Protein AF-M0E9C3-F1 (afdb_monomer)

Solvent-accessible surface area (backbone atoms only — not comparable to full-atom values): 4646 Å² total; per-residue (Å²): 130,96,81,70,85,68,71,91,63,94,48,79,88,41,47,66,60,39,50,66,71,50,49,72,54,64,71,58,32,54,50,20,46,53,44,42,54,50,44,52,55,28,48,77,73,72,38,81,57,39,74,54,98,90,37,84,38,40,67,72,54,36,52,56,20,48,57,44,32,56,51,20,45,77,70,68,72,104

Secondary structure (DSSP, 8-state):
--S------SSGGGHHHHHHHHSPPHHHHHHHHHHHHHHHHHHHTT-S-EEETTEEE-HHHHHHHHHHHHHHHHTT--

InterPro domains:
  IPR011076 Malate synthase superfamily [SSF51645] (2-65)
  IPR040442 Pyruvate kinase-like domain superfamily [G3DSA:3.20.20.60] (1-77)

Mean predicted aligned error: 3.43 Å

Foldseek 3Di:
DVPDQFDDDPDPVCVVVGCVVNQDDLVLLVQLVVLLVQCVVCVVVVHQWDADPNDIDGPVNNVVSVVNNVRCVVSVSD

Radius of gyration: 15.09 Å; Cα contacts (8 Å, |Δi|>4): 69; chains: 1; bounding box: 35×21×41 Å

Nearest PDB structures (foldseek):
  5ugr-assembly1_A  TM=8.854E-01  e=1.130E-05  Methylorubrum extorquens AM1
  4l9z-assembly1_D  TM=8.570E-01  e=1.209E-05  Cereibacter sphaeroides 2.4.1
  5vxc-assembly1_A  TM=8.704E-01  e=4.918E-04  Homo sapiens
  3r4i-assembly5_E  TM=6.521E-01  e=4.862E-03  Paraburkholderia xenovorans LB400
  3r4i-assembly1_A  TM=6.527E-01  e=1.091E-02  Paraburkholderia xenovorans LB400

Structure (mmCIF, N/CA/C/O backbone):
data_AF-M0E9C3-F1
#
_entry.id   AF-M0E9C3-F1
#
loop_
_atom_site.group_PDB
_atom_site.id
_atom_site.type_symbol
_atom_site.label_atom_id
_atom_site.label_alt_id
_atom_site.label_comp_id
_atom_site.label_asym_id
_atom_site.label_entity_id
_atom_site.label_seq_id
_atom_site.pdbx_PDB_ins_code
_atom_site.Cartn_x
_atom_site.Cartn_y
_atom_site.Cartn_z
_atom_site.occupancy
_atom_site.B_iso_or_equiv
_atom_site.auth_seq_id
_atom_site.auth_comp_id
_atom_site.auth_asym_id
_atom_site.auth_atom_id
_atom_site.pdbx_PDB_model_num
ATOM 1 N N . MET A 1 1 ? 10.242 6.686 -2.233 1.00 63.38 1 MET A N 1
ATOM 2 C CA . MET A 1 1 ? 9.961 7.438 -3.479 1.00 63.38 1 MET A CA 1
ATOM 3 C C . MET A 1 1 ? 9.229 8.730 -3.139 1.00 63.38 1 MET A C 1
ATOM 5 O O . MET A 1 1 ? 8.645 8.799 -2.069 1.00 63.38 1 MET A O 1
ATOM 9 N N . ILE A 1 2 ? 9.255 9.744 -4.007 1.00 82.12 2 ILE A N 1
ATOM 10 C CA . ILE A 1 2 ? 8.589 11.047 -3.783 1.00 82.12 2 ILE A CA 1
ATOM 11 C C . ILE A 1 2 ? 7.083 11.040 -4.139 1.00 82.12 2 ILE A C 1
ATOM 13 O O . ILE A 1 2 ? 6.536 12.085 -4.467 1.00 82.12 2 ILE A O 1
ATOM 17 N N . GLY A 1 3 ? 6.428 9.871 -4.100 1.00 84.44 3 GLY A N 1
ATOM 18 C CA . GLY A 1 3 ? 5.028 9.696 -4.519 1.00 84.44 3 GLY A CA 1
ATOM 19 C C . GLY A 1 3 ? 4.833 9.562 -6.034 1.00 84.44 3 GLY A C 1
ATOM 20 O O . GLY A 1 3 ? 3.874 10.095 -6.571 1.00 84.44 3 GLY A O 1
ATOM 21 N N . CYS A 1 4 ? 5.777 8.930 -6.740 1.00 91.56 4 CYS A N 1
ATOM 22 C CA . CYS A 1 4 ? 5.615 8.608 -8.159 1.00 91.56 4 CYS A CA 1
ATOM 23 C C . CYS A 1 4 ? 5.088 7.180 -8.317 1.00 91.56 4 CYS A C 1
ATOM 25 O O . CYS A 1 4 ? 5.656 6.275 -7.709 1.00 91.56 4 CYS A O 1
ATOM 27 N N . ASP A 1 5 ? 4.121 6.989 -9.213 1.00 90.56 5 ASP A N 1
ATOM 28 C CA . ASP A 1 5 ? 3.472 5.688 -9.459 1.00 90.56 5 ASP A CA 1
ATOM 29 C C . ASP A 1 5 ? 4.084 4.912 -10.638 1.00 90.56 5 ASP A C 1
ATOM 31 O O . ASP A 1 5 ? 3.611 3.849 -11.027 1.00 90.56 5 ASP A O 1
ATOM 35 N N . GLY A 1 6 ? 5.130 5.453 -11.268 1.00 93.62 6 GLY A N 1
ATOM 36 C CA . GLY A 1 6 ? 5.756 4.812 -12.414 1.00 93.62 6 GLY A CA 1
ATOM 37 C C . GLY A 1 6 ? 6.840 5.641 -13.085 1.00 93.62 6 GLY A C 1
ATOM 38 O O . GLY A 1 6 ? 7.131 6.785 -12.719 1.00 93.62 6 GLY A O 1
ATOM 39 N N . LYS A 1 7 ? 7.416 5.060 -14.140 1.00 95.25 7 LYS A N 1
ATOM 40 C CA . LYS A 1 7 ? 8.351 5.737 -15.040 1.00 95.25 7 LYS A CA 1
ATOM 41 C C . LYS A 1 7 ? 8.170 5.264 -16.475 1.00 95.25 7 LYS A C 1
ATOM 43 O O . LYS A 1 7 ? 7.975 4.083 -16.731 1.00 95.25 7 LYS A O 1
ATOM 48 N N . TRP A 1 8 ? 8.299 6.184 -17.429 1.00 96.62 8 TRP A N 1
ATOM 49 C CA . TRP A 1 8 ? 8.272 5.836 -18.849 1.00 96.62 8 TRP A CA 1
ATOM 50 C C . TRP A 1 8 ? 9.450 4.930 -19.230 1.00 96.62 8 TRP A C 1
ATOM 52 O O . TRP A 1 8 ? 10.596 5.168 -18.822 1.00 96.62 8 TRP A O 1
ATOM 62 N N . ALA A 1 9 ? 9.155 3.937 -20.068 1.00 97.31 9 ALA A N 1
ATOM 63 C CA . ALA A 1 9 ? 10.135 3.101 -20.743 1.00 97.31 9 ALA A CA 1
ATOM 64 C C . ALA A 1 9 ? 10.238 3.529 -22.213 1.00 97.31 9 ALA A C 1
ATOM 66 O O . ALA A 1 9 ? 9.259 3.486 -22.954 1.00 97.31 9 ALA A O 1
ATOM 67 N N . ILE A 1 10 ? 11.434 3.935 -22.638 1.00 97.94 10 ILE A N 1
ATOM 68 C CA . ILE A 1 10 ? 11.733 4.266 -24.046 1.00 97.94 10 ILE A CA 1
ATOM 69 C C . ILE A 1 10 ? 12.485 3.136 -24.761 1.00 97.94 10 ILE A C 1
ATOM 71 O O . ILE A 1 10 ? 12.735 3.208 -25.960 1.00 97.94 10 ILE A O 1
ATOM 75 N N . HIS A 1 11 ? 12.870 2.101 -24.014 1.00 98.19 11 HIS A N 1
ATOM 76 C CA . HIS A 1 11 ? 13.537 0.908 -24.514 1.00 98.19 11 HIS A CA 1
ATOM 77 C C . HIS A 1 11 ? 13.02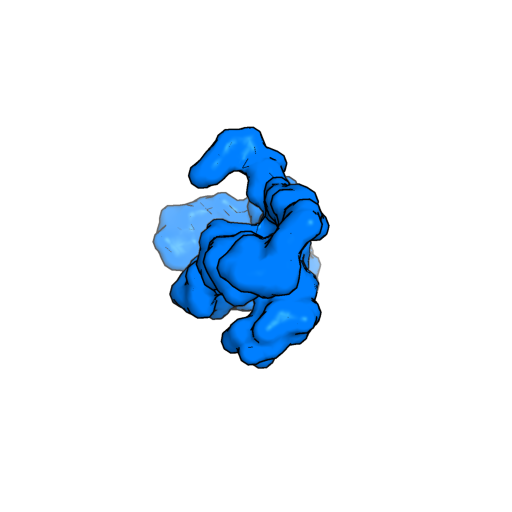1 -0.327 -23.753 1.00 98.19 11 HIS A C 1
ATOM 79 O O . HIS A 1 11 ? 12.856 -0.231 -22.533 1.00 98.19 11 HIS A O 1
ATOM 85 N N . PRO A 1 12 ? 12.813 -1.489 -24.408 1.00 98.31 12 PRO A N 1
ATOM 86 C CA . PRO A 1 12 ? 12.255 -2.680 -23.756 1.00 98.31 12 PRO A CA 1
ATOM 87 C C . PRO A 1 12 ? 13.014 -3.146 -22.508 1.00 98.31 12 PRO A C 1
ATOM 89 O O . PRO A 1 12 ? 12.400 -3.596 -21.549 1.00 98.31 12 PRO A O 1
ATOM 92 N N . SER A 1 13 ? 14.338 -2.965 -22.466 1.00 98.00 13 SER A N 1
ATOM 93 C CA . SER A 1 13 ? 15.159 -3.340 -21.301 1.00 98.00 13 SER A CA 1
ATOM 94 C C . SER A 1 13 ? 14.857 -2.545 -20.022 1.00 98.00 13 SER A C 1
ATOM 96 O O . SER A 1 13 ? 15.413 -2.852 -18.977 1.00 98.00 13 SER A O 1
ATOM 98 N N . GLN A 1 14 ? 14.053 -1.480 -20.099 1.00 98.12 14 GLN A N 1
ATOM 99 C CA . GLN A 1 14 ? 13.669 -0.665 -18.942 1.00 98.12 14 GLN A CA 1
ATOM 100 C C . GLN A 1 14 ? 12.372 -1.151 -18.289 1.00 98.12 14 GLN A C 1
ATOM 102 O O . GLN A 1 14 ? 12.063 -0.698 -17.192 1.00 98.12 14 GLN A O 1
ATOM 107 N N . ILE A 1 15 ? 11.613 -2.027 -18.959 1.00 97.25 15 ILE A N 1
ATOM 108 C CA . ILE A 1 15 ? 10.285 -2.460 -18.508 1.00 97.25 15 ILE A CA 1
ATOM 109 C C . ILE A 1 15 ? 10.396 -3.240 -17.199 1.00 97.25 15 ILE A C 1
ATOM 111 O O . ILE A 1 15 ? 9.740 -2.884 -16.230 1.00 97.25 15 ILE A O 1
ATOM 115 N N . GLU A 1 16 ? 11.263 -4.253 -17.152 1.00 96.75 16 GLU A N 1
ATOM 116 C CA . GLU A 1 16 ? 11.439 -5.102 -15.966 1.00 96.75 16 GLU A CA 1
ATOM 117 C C . GLU A 1 16 ? 11.892 -4.288 -14.749 1.00 96.75 16 GLU A C 1
ATOM 119 O O . GLU A 1 16 ? 11.259 -4.343 -13.702 1.00 96.75 16 GLU A O 1
ATOM 124 N N . ILE A 1 17 ? 12.899 -3.428 -14.932 1.00 95.94 17 ILE A N 1
ATOM 125 C CA . ILE A 1 17 ? 13.404 -2.533 -13.879 1.00 95.94 17 ILE A CA 1
ATOM 126 C C . ILE A 1 17 ? 12.309 -1.566 -13.408 1.00 95.94 17 ILE A C 1
ATOM 128 O O . ILE A 1 17 ? 12.203 -1.272 -12.222 1.00 95.94 17 ILE A O 1
ATOM 132 N N . GLY A 1 18 ? 11.500 -1.036 -14.332 1.00 95.94 18 GLY A N 1
ATOM 133 C CA . GLY A 1 18 ? 10.372 -0.173 -13.989 1.00 95.94 18 GLY A CA 1
ATOM 134 C C . GLY A 1 18 ? 9.340 -0.909 -13.138 1.00 95.94 18 GLY A C 1
ATOM 135 O O . GLY A 1 18 ? 8.965 -0.419 -12.080 1.00 95.94 18 GLY A O 1
ATOM 136 N N . ASN A 1 19 ? 8.930 -2.100 -13.563 1.00 94.88 19 ASN A N 1
ATOM 137 C CA . ASN A 1 19 ? 7.950 -2.893 -12.830 1.00 94.88 19 ASN A CA 1
ATOM 138 C C . ASN A 1 19 ? 8.467 -3.281 -11.438 1.00 94.88 19 ASN A C 1
ATOM 140 O O . ASN A 1 19 ? 7.733 -3.128 -10.474 1.00 94.88 19 ASN A O 1
ATOM 144 N N . GLU A 1 20 ? 9.729 -3.699 -11.309 1.00 93.44 20 GLU A N 1
ATOM 145 C CA . GLU A 1 20 ? 10.333 -4.042 -10.013 1.00 93.44 20 GLU A CA 1
ATOM 146 C C . GLU A 1 20 ? 10.381 -2.842 -9.052 1.00 93.44 2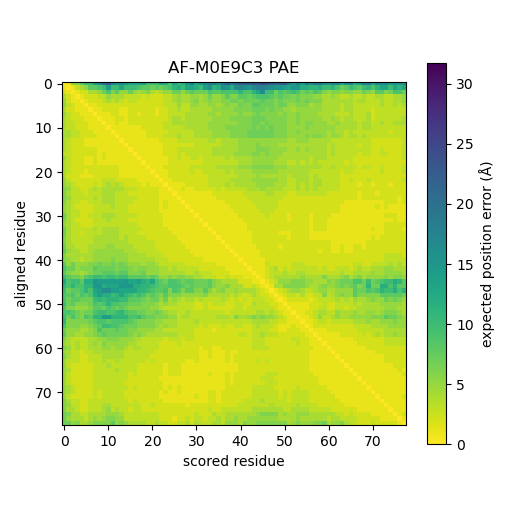0 GLU A C 1
ATOM 148 O O . GLU A 1 20 ? 10.084 -2.979 -7.871 1.00 93.44 20 GLU A O 1
ATOM 153 N N . VAL A 1 21 ? 10.734 -1.651 -9.547 1.00 93.94 21 VAL A N 1
ATOM 154 C CA . VAL A 1 21 ? 10.900 -0.455 -8.701 1.00 93.94 21 VAL A CA 1
ATOM 155 C C . VAL A 1 21 ? 9.567 0.158 -8.264 1.00 93.94 21 VAL A C 1
ATOM 157 O O . VAL A 1 21 ? 9.497 0.743 -7.182 1.00 93.94 21 VAL A O 1
ATOM 160 N N . PHE A 1 22 ? 8.542 0.095 -9.117 1.00 94.06 22 PHE A N 1
ATOM 161 C CA . PHE A 1 22 ? 7.258 0.763 -8.878 1.00 94.06 22 PHE A CA 1
ATOM 162 C C . PHE A 1 22 ? 6.145 -0.178 -8.411 1.00 94.06 22 PHE A C 1
ATOM 164 O O . PHE A 1 22 ? 5.112 0.310 -7.957 1.00 94.06 22 PHE A O 1
ATOM 171 N N . ALA A 1 23 ? 6.344 -1.496 -8.472 1.00 93.88 23 ALA A N 1
ATOM 172 C CA . ALA A 1 23 ? 5.442 -2.427 -7.816 1.00 93.88 23 ALA A CA 1
ATOM 173 C C . ALA A 1 23 ? 5.528 -2.281 -6.283 1.00 93.88 23 ALA A C 1
ATOM 175 O O . ALA A 1 23 ? 6.611 -2.035 -5.739 1.00 93.88 23 ALA A O 1
ATOM 176 N N . PRO A 1 24 ? 4.400 -2.418 -5.568 1.00 94.44 24 PRO A N 1
ATOM 177 C CA . PRO A 1 24 ? 4.410 -2.420 -4.115 1.00 94.44 24 PRO A CA 1
ATOM 178 C C . PRO A 1 24 ? 5.183 -3.630 -3.578 1.00 94.44 24 PRO A C 1
ATOM 180 O O . PRO A 1 24 ? 5.150 -4.717 -4.148 1.00 94.44 24 PRO A O 1
ATOM 183 N N . ASP A 1 25 ? 5.853 -3.445 -2.443 1.00 94.81 25 ASP A N 1
ATOM 184 C CA . ASP A 1 25 ? 6.476 -4.553 -1.723 1.00 94.81 25 ASP A CA 1
ATOM 185 C C . ASP A 1 25 ? 5.390 -5.530 -1.210 1.00 94.81 25 ASP A C 1
ATOM 187 O O . ASP A 1 25 ? 4.368 -5.062 -0.688 1.00 94.81 25 ASP A O 1
ATOM 191 N N . PRO A 1 26 ? 5.574 -6.861 -1.321 1.00 96.00 26 PRO A N 1
ATOM 192 C CA . PRO A 1 26 ? 4.575 -7.836 -0.885 1.00 96.00 26 PRO A CA 1
ATOM 193 C C . PRO A 1 26 ? 4.152 -7.694 0.584 1.00 96.00 26 PRO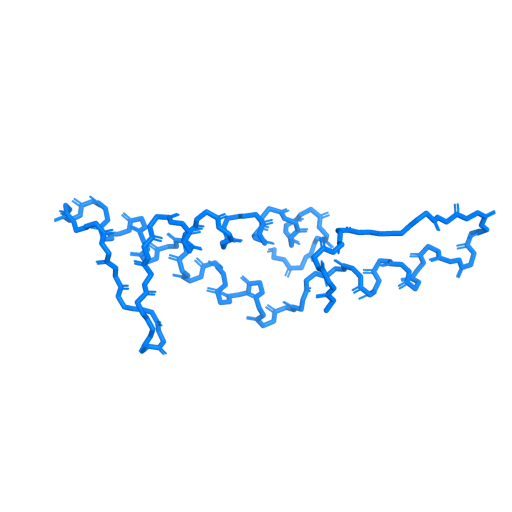 A C 1
ATOM 195 O O . PRO A 1 26 ? 2.973 -7.837 0.900 1.00 96.00 26 PRO A O 1
ATOM 198 N N . GLU A 1 27 ? 5.071 -7.361 1.497 1.00 96.06 27 GLU A N 1
ATOM 199 C CA . GLU A 1 27 ? 4.729 -7.177 2.914 1.00 96.06 27 GLU A CA 1
ATOM 200 C C . GLU A 1 27 ? 3.870 -5.925 3.127 1.00 96.06 27 GLU A C 1
ATOM 202 O O . GLU A 1 27 ? 2.963 -5.906 3.969 1.00 96.06 27 GLU A O 1
ATOM 207 N N . VAL A 1 28 ? 4.130 -4.876 2.340 1.00 95.25 28 VAL A N 1
ATOM 208 C CA . VAL A 1 28 ? 3.333 -3.644 2.344 1.00 95.25 28 VAL A CA 1
ATOM 209 C C . VAL A 1 28 ? 1.938 -3.912 1.788 1.00 95.25 28 VAL A C 1
ATOM 211 O O . VAL A 1 28 ? 0.964 -3.445 2.382 1.00 95.25 28 VAL A O 1
ATOM 214 N N . ALA A 1 29 ? 1.831 -4.687 0.708 1.00 97.19 29 ALA A N 1
ATOM 215 C CA . ALA A 1 29 ? 0.557 -5.084 0.117 1.00 97.19 29 ALA A CA 1
ATOM 216 C C . ALA A 1 29 ? -0.294 -5.908 1.101 1.00 97.19 29 ALA A C 1
ATOM 218 O O . ALA A 1 29 ? -1.456 -5.584 1.345 1.00 97.19 29 ALA A O 1
ATOM 219 N N . GLU A 1 30 ? 0.304 -6.898 1.766 1.00 97.56 30 GLU A N 1
ATOM 220 C CA . GLU A 1 30 ? -0.368 -7.700 2.796 1.00 97.56 30 GLU A CA 1
ATOM 221 C C . GLU A 1 30 ? -0.826 -6.859 3.993 1.00 97.56 30 GLU A C 1
ATOM 223 O O . GLU A 1 30 ? -1.924 -7.038 4.526 1.00 97.56 30 GLU A O 1
ATOM 228 N N . ARG A 1 31 ? -0.004 -5.899 4.433 1.00 96.50 31 ARG A N 1
ATOM 229 C CA . ARG A 1 31 ? -0.413 -4.967 5.491 1.00 96.50 31 ARG A CA 1
ATOM 230 C C . ARG A 1 31 ? -1.559 -4.066 5.035 1.00 96.50 31 ARG A C 1
ATOM 232 O O . ARG A 1 31 ? -2.474 -3.833 5.820 1.00 96.50 31 ARG A O 1
ATOM 239 N N . ALA A 1 32 ? -1.522 -3.568 3.802 1.00 97.50 32 ALA A N 1
ATOM 240 C CA . ALA A 1 32 ? -2.597 -2.757 3.242 1.00 97.50 32 ALA A CA 1
ATOM 241 C C . ALA A 1 32 ? -3.917 -3.543 3.200 1.00 97.50 32 ALA A C 1
ATOM 243 O O . ALA A 1 32 ? -4.938 -3.033 3.654 1.00 97.50 32 ALA A O 1
ATOM 244 N N . LYS A 1 33 ? -3.878 -4.817 2.799 1.00 97.81 33 LYS A N 1
ATOM 245 C CA . LYS A 1 33 ? -5.040 -5.713 2.836 1.00 97.81 33 LYS A CA 1
ATOM 246 C C . LYS A 1 33 ? -5.619 -5.870 4.245 1.00 97.81 33 LYS A C 1
ATOM 248 O O . LYS A 1 33 ? -6.807 -5.636 4.440 1.00 97.81 33 LYS A O 1
ATOM 253 N N . ARG A 1 34 ? -4.776 -6.136 5.254 1.00 97.44 34 ARG A N 1
ATOM 254 C CA . ARG A 1 34 ? -5.222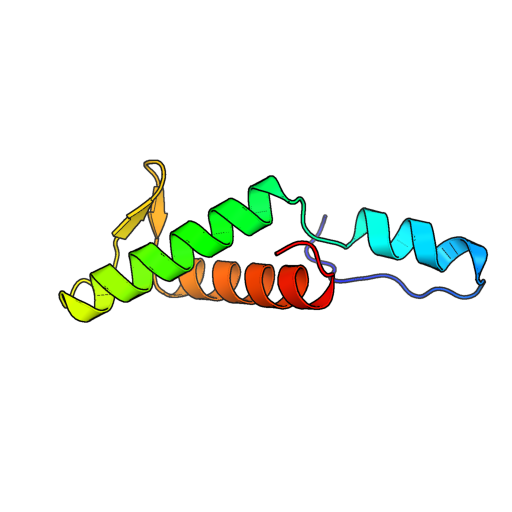 -6.192 6.664 1.00 97.44 34 ARG A CA 1
ATOM 255 C C . ARG A 1 34 ? -5.862 -4.889 7.138 1.00 97.44 34 ARG A C 1
ATOM 257 O O . ARG A 1 34 ? -6.798 -4.927 7.929 1.00 97.44 34 ARG A O 1
ATOM 264 N N . ILE A 1 35 ? -5.338 -3.746 6.695 1.00 97.38 35 ILE A N 1
ATOM 265 C CA . ILE A 1 35 ? -5.904 -2.434 7.019 1.00 97.38 35 ILE A CA 1
ATOM 266 C C . ILE A 1 35 ? -7.312 -2.301 6.435 1.00 97.38 35 ILE A C 1
ATOM 268 O O . ILE A 1 35 ? -8.218 -1.918 7.171 1.00 97.38 35 ILE A O 1
ATOM 272 N N . VAL A 1 36 ? -7.492 -2.634 5.155 1.00 97.31 36 VAL A N 1
ATOM 273 C CA . VAL A 1 36 ? -8.794 -2.565 4.474 1.00 97.31 36 VAL A CA 1
ATOM 274 C C . VAL A 1 36 ? -9.811 -3.484 5.150 1.00 97.31 36 VAL A C 1
ATOM 276 O O . VAL A 1 36 ? -10.911 -3.037 5.473 1.00 97.31 36 VAL A O 1
ATOM 279 N N . ASP A 1 37 ? -9.426 -4.728 5.441 1.00 96.69 37 ASP A N 1
ATOM 280 C CA . ASP A 1 37 ? -10.298 -5.710 6.094 1.00 96.69 37 ASP A CA 1
ATOM 281 C C . ASP A 1 37 ? -10.717 -5.249 7.502 1.00 96.69 37 ASP A C 1
ATOM 283 O O . ASP A 1 37 ? -11.902 -5.236 7.837 1.00 96.69 37 ASP A O 1
ATOM 287 N N . ALA A 1 38 ? -9.757 -4.799 8.318 1.00 95.88 38 ALA A N 1
ATOM 288 C CA . ALA A 1 38 ? -10.032 -4.325 9.675 1.00 95.88 38 ALA A CA 1
ATOM 289 C C . ALA A 1 38 ? -10.857 -3.028 9.692 1.00 95.88 38 ALA A C 1
ATOM 291 O O . ALA A 1 38 ? -11.662 -2.814 10.600 1.00 95.88 38 ALA A O 1
ATOM 292 N N . TYR A 1 39 ? -10.656 -2.143 8.711 1.00 95.62 39 TYR A N 1
ATOM 293 C CA . TYR A 1 39 ? -11.443 -0.919 8.591 1.00 95.62 39 TYR A CA 1
ATOM 294 C C . TYR A 1 39 ? -12.888 -1.225 8.184 1.00 95.62 39 TYR A C 1
ATOM 296 O O . TYR A 1 39 ? -13.810 -0.641 8.751 1.00 95.62 39 TYR A O 1
ATOM 304 N N . ALA A 1 40 ? -13.099 -2.173 7.264 1.00 94.88 40 ALA A N 1
ATOM 305 C CA . ALA A 1 40 ? -14.432 -2.631 6.882 1.00 94.88 40 ALA A CA 1
ATOM 306 C C . ALA A 1 40 ? -15.200 -3.215 8.083 1.00 94.88 40 ALA A C 1
ATOM 308 O O . ALA A 1 40 ? -16.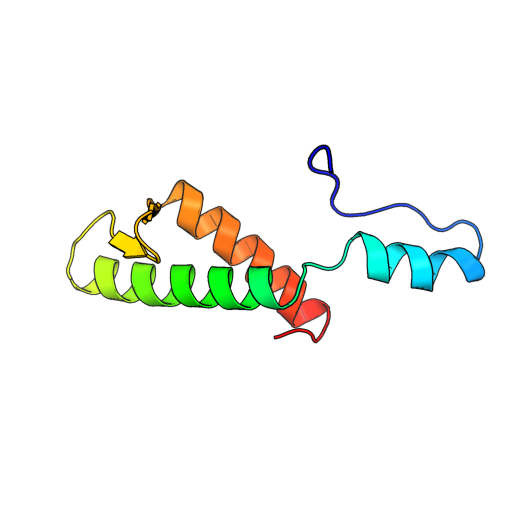331 -2.804 8.339 1.00 94.88 40 ALA A O 1
ATOM 309 N N . GLU A 1 41 ? -14.560 -4.078 8.881 1.00 94.56 41 GLU A N 1
ATOM 310 C CA . GLU A 1 41 ? -15.150 -4.624 10.114 1.00 94.56 41 GLU A CA 1
ATOM 311 C C . GLU 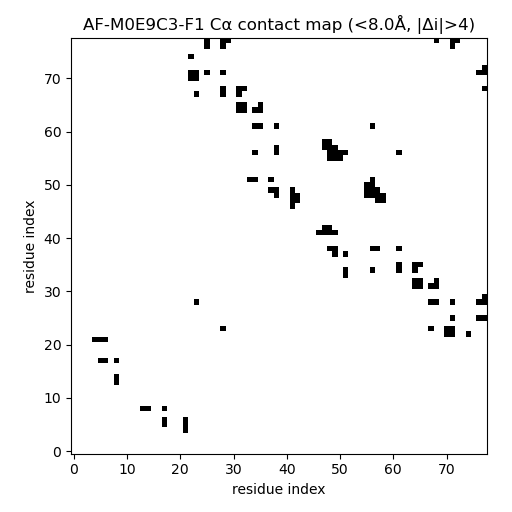A 1 41 ? -15.497 -3.514 11.124 1.00 94.56 41 GLU A C 1
ATOM 313 O O . GLU A 1 41 ? -16.593 -3.482 11.685 1.00 94.56 41 GLU A O 1
ATOM 318 N N . ALA A 1 42 ? -14.599 -2.546 11.322 1.00 92.62 42 ALA A N 1
ATOM 319 C CA . ALA A 1 42 ? -14.845 -1.427 12.228 1.00 92.62 42 ALA A CA 1
ATOM 320 C C . ALA A 1 42 ? -16.012 -0.532 11.771 1.00 92.62 42 ALA A C 1
ATOM 322 O O . ALA A 1 42 ? -16.787 -0.060 12.609 1.00 92.62 42 ALA A O 1
ATOM 323 N N . MET A 1 43 ? -16.161 -0.317 10.462 1.00 91.62 43 MET A N 1
ATOM 324 C CA . MET A 1 43 ? -17.269 0.450 9.889 1.00 91.62 43 MET A CA 1
ATOM 325 C C . MET A 1 43 ? -18.618 -0.247 10.087 1.00 91.62 43 MET A C 1
ATOM 327 O O . MET A 1 43 ? -19.592 0.428 10.428 1.00 91.62 43 MET A O 1
ATOM 331 N N . ASP A 1 44 ? -18.669 -1.576 9.969 1.00 92.94 44 ASP A N 1
ATOM 332 C CA . ASP A 1 44 ? -19.868 -2.371 10.273 1.00 92.94 44 ASP A CA 1
ATOM 333 C C . ASP A 1 44 ? -20.266 -2.272 11.759 1.00 92.94 44 ASP A C 1
ATOM 335 O O . ASP A 1 44 ? -21.451 -2.265 12.102 1.00 92.94 44 ASP A O 1
ATOM 339 N N . GLU A 1 45 ? -19.288 -2.101 12.65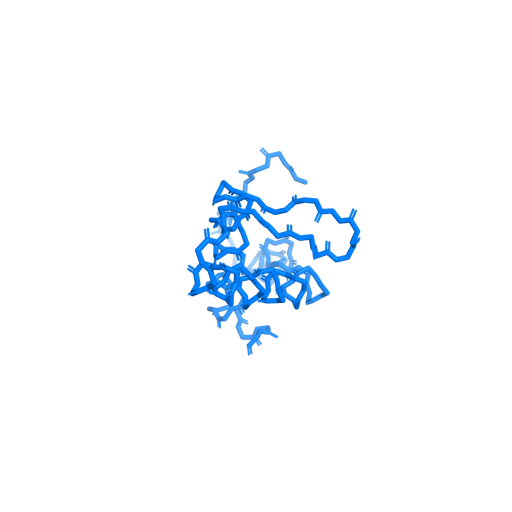2 1.00 92.94 45 GLU A N 1
ATOM 340 C CA . GLU A 1 45 ? -19.503 -1.826 14.079 1.00 92.94 45 GLU A CA 1
ATOM 341 C C . GLU A 1 45 ? -19.811 -0.346 14.395 1.00 92.94 45 GLU A C 1
ATOM 343 O O . GLU A 1 45 ? -20.019 0.016 15.559 1.00 92.94 45 GLU A O 1
ATOM 348 N N . GLY A 1 46 ? -19.838 0.532 13.386 1.00 90.69 46 GLY A N 1
ATOM 349 C CA . GLY A 1 46 ? -20.096 1.967 13.539 1.00 90.69 46 GLY A CA 1
ATOM 350 C C . GLY A 1 46 ? -18.920 2.770 14.110 1.00 90.69 46 GLY A C 1
ATOM 351 O O . GLY A 1 46 ? -19.124 3.863 14.649 1.00 90.69 46 GLY A O 1
ATOM 352 N N . LYS A 1 47 ? -17.690 2.250 14.023 1.00 86.31 47 LYS A N 1
ATOM 353 C CA . LYS A 1 47 ? -16.459 2.924 14.462 1.00 86.31 47 LYS A CA 1
ATOM 354 C C . LYS A 1 47 ? -15.787 3.606 13.267 1.00 86.31 47 LYS A C 1
ATOM 356 O O . LYS A 1 47 ? -15.451 2.960 12.289 1.00 86.31 47 LYS A O 1
ATOM 361 N N . GLY A 1 48 ? -15.521 4.910 13.371 1.00 82.38 48 GLY A N 1
ATOM 362 C CA . GLY A 1 48 ? -14.861 5.680 12.298 1.00 82.38 48 GLY A CA 1
ATOM 363 C C . GLY A 1 48 ? -13.333 5.534 12.222 1.00 82.38 48 GLY A C 1
ATOM 364 O O . GLY A 1 48 ? -12.708 6.133 11.347 1.00 82.38 48 GLY A O 1
ATOM 365 N N . ALA A 1 49 ? -12.726 4.792 13.153 1.00 86.88 49 ALA A N 1
ATOM 366 C CA . ALA A 1 49 ? -11.295 4.510 13.187 1.00 86.88 49 ALA A CA 1
ATOM 367 C C . ALA A 1 49 ? -11.016 3.179 13.904 1.00 86.88 49 ALA A C 1
ATOM 369 O O . ALA A 1 49 ? -11.724 2.814 14.848 1.00 86.88 49 ALA A O 1
ATOM 370 N N . VAL A 1 50 ? -9.951 2.490 13.491 1.00 94.00 50 VAL A N 1
ATOM 371 C CA . VAL A 1 50 ? -9.507 1.201 14.049 1.00 94.00 50 VAL A CA 1
ATOM 372 C C . VAL A 1 50 ? -8.004 1.221 14.313 1.00 94.00 50 VAL A C 1
ATOM 374 O O . VAL A 1 50 ? -7.278 2.017 13.721 1.00 94.00 50 VAL A O 1
ATOM 377 N N . SER A 1 51 ? -7.516 0.380 15.228 1.00 93.25 51 SER A N 1
ATOM 378 C CA . SER A 1 51 ? -6.075 0.185 15.408 1.00 93.25 51 SER A CA 1
ATOM 379 C C . SER A 1 51 ? -5.619 -1.089 14.705 1.00 93.25 51 SER A C 1
ATOM 381 O O . SER A 1 51 ? -6.109 -2.168 15.023 1.00 93.25 51 SER A O 1
ATOM 383 N N . VAL A 1 52 ? -4.664 -0.960 13.785 1.00 92.44 52 VAL A N 1
ATOM 384 C CA . VAL A 1 52 ? -4.029 -2.076 13.067 1.00 92.44 52 VAL A CA 1
ATOM 385 C C . VAL A 1 52 ? -2.528 -1.993 13.304 1.00 92.44 52 VAL A C 1
ATOM 387 O O . VAL A 1 52 ? -1.937 -0.926 13.145 1.00 92.44 52 VAL A O 1
ATOM 390 N N . ASP A 1 53 ? -1.911 -3.091 13.743 1.00 90.00 53 ASP A N 1
ATOM 391 C CA . ASP A 1 53 ? -0.477 -3.163 14.069 1.00 90.00 53 ASP A CA 1
ATOM 392 C C . ASP A 1 53 ? -0.007 -2.044 15.035 1.00 90.00 53 ASP A C 1
ATOM 394 O O . ASP A 1 53 ? 1.107 -1.529 14.948 1.00 90.00 53 ASP A O 1
ATOM 398 N N . GLY A 1 54 ? -0.882 -1.631 15.962 1.00 90.69 54 GLY A N 1
ATOM 399 C CA . GLY A 1 54 ? -0.609 -0.563 16.932 1.00 90.69 54 GLY A CA 1
ATOM 400 C C . GLY A 1 54 ? -0.678 0.862 16.368 1.00 90.69 54 GLY A C 1
ATOM 401 O O . GLY A 1 54 ? -0.366 1.812 17.085 1.00 90.69 54 GLY A O 1
ATOM 402 N N . GLN A 1 55 ? -1.103 1.038 15.114 1.00 91.50 55 GLN A N 1
ATOM 403 C CA . GLN A 1 55 ? -1.303 2.341 14.477 1.00 91.50 55 GLN A CA 1
ATOM 404 C C . GLN A 1 55 ? -2.789 2.623 14.264 1.00 91.50 55 GLN A C 1
ATOM 406 O O . GLN A 1 55 ? -3.575 1.708 14.039 1.00 91.50 55 GLN A O 1
ATOM 411 N N . MET A 1 56 ? -3.181 3.893 14.366 1.00 93.06 56 MET A N 1
ATOM 412 C CA . MET A 1 56 ? -4.552 4.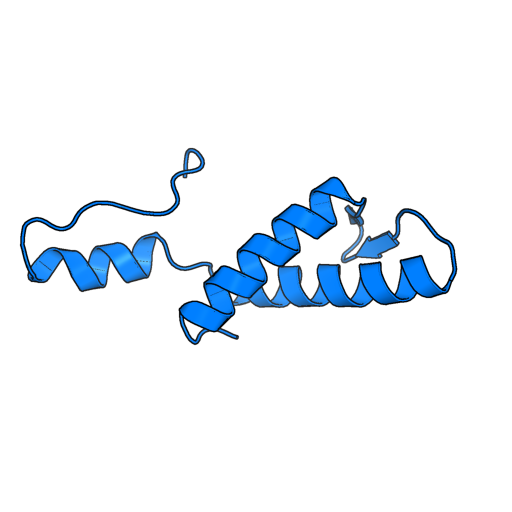321 14.093 1.00 93.06 56 MET A CA 1
ATOM 413 C C . MET A 1 56 ? -4.773 4.402 12.584 1.00 93.06 56 MET A C 1
ATOM 415 O O . MET A 1 56 ? -3.981 5.021 11.878 1.00 93.06 56 MET A O 1
ATOM 419 N N . VAL A 1 57 ? -5.856 3.791 12.122 1.00 95.12 57 VAL A N 1
ATOM 420 C CA . VAL A 1 57 ? -6.341 3.838 10.747 1.00 95.12 57 VAL A CA 1
ATOM 421 C C . VAL A 1 57 ? -7.650 4.613 10.746 1.00 95.12 57 VAL A C 1
ATOM 423 O O . VAL A 1 57 ? -8.608 4.237 11.423 1.00 95.12 57 VAL A O 1
ATOM 426 N N . ASP A 1 58 ? -7.671 5.692 9.979 1.00 94.56 58 ASP A N 1
ATOM 427 C CA . ASP A 1 58 ? -8.854 6.472 9.632 1.00 94.56 58 ASP A CA 1
ATOM 428 C C . ASP A 1 58 ? -9.212 6.275 8.149 1.00 94.56 58 ASP A C 1
ATOM 430 O O . ASP A 1 58 ? -8.538 5.540 7.426 1.00 94.56 58 ASP A O 1
ATOM 434 N N . GLU A 1 59 ? -10.257 6.956 7.679 1.00 94.50 59 GLU A N 1
ATOM 435 C CA . GLU A 1 59 ? -10.714 6.850 6.287 1.00 94.50 59 GLU A CA 1
ATOM 436 C C . GLU A 1 59 ? -9.629 7.247 5.268 1.00 94.50 59 GLU A C 1
ATOM 438 O O . GLU A 1 59 ? -9.506 6.638 4.207 1.00 94.50 59 GLU A O 1
ATOM 443 N N . ALA A 1 60 ? -8.794 8.245 5.584 1.00 94.31 60 ALA A N 1
ATOM 444 C CA . ALA A 1 60 ? -7.711 8.663 4.694 1.00 94.31 60 ALA A CA 1
ATOM 445 C C . ALA A 1 60 ? -6.635 7.574 4.561 1.00 94.31 60 ALA A C 1
ATOM 447 O O . ALA A 1 60 ? -6.153 7.297 3.462 1.00 94.31 60 ALA A O 1
ATOM 448 N N . THR A 1 61 ? -6.279 6.939 5.677 1.00 95.06 61 THR A N 1
ATOM 449 C CA . THR A 1 61 ? -5.320 5.829 5.712 1.00 95.06 61 THR A CA 1
ATOM 450 C C . THR A 1 61 ? -5.885 4.587 5.032 1.00 95.06 61 THR A C 1
ATOM 452 O O . THR A 1 61 ? -5.171 3.935 4.272 1.00 95.06 61 THR A O 1
ATOM 455 N N . ASN A 1 62 ? -7.168 4.296 5.254 1.00 96.38 62 ASN A N 1
ATOM 456 C CA . ASN A 1 62 ? -7.892 3.226 4.579 1.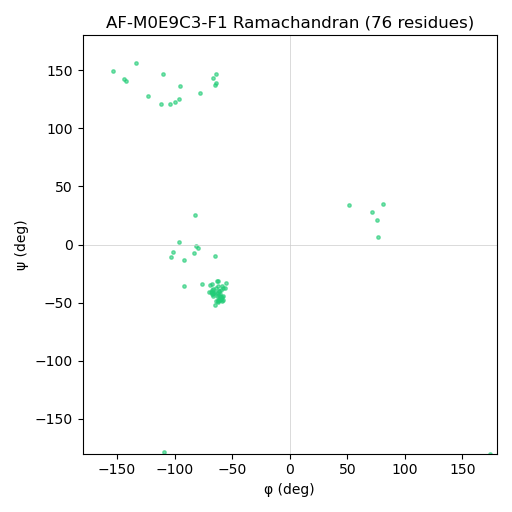00 96.38 62 ASN A CA 1
ATOM 457 C C . ASN A 1 62 ? -7.866 3.410 3.055 1.00 96.38 62 ASN A C 1
ATOM 459 O O . ASN A 1 62 ? -7.484 2.493 2.336 1.00 96.38 62 ASN A O 1
ATOM 463 N N . LYS A 1 63 ? -8.154 4.617 2.556 1.00 96.69 63 LYS A N 1
ATOM 464 C CA . LYS A 1 63 ? -8.103 4.908 1.118 1.00 96.69 63 LYS A CA 1
ATOM 465 C C . LYS A 1 63 ? -6.717 4.666 0.509 1.00 96.69 63 LYS A C 1
ATOM 467 O O . LYS A 1 63 ? -6.609 4.020 -0.524 1.00 96.69 63 LYS A O 1
ATOM 472 N N . MET A 1 64 ? -5.649 5.119 1.169 1.00 95.62 64 MET A N 1
ATOM 473 C CA . MET A 1 64 ? -4.282 4.839 0.700 1.00 95.62 64 MET A CA 1
ATOM 474 C C . MET A 1 64 ? -3.967 3.336 0.691 1.00 95.62 64 MET A C 1
ATOM 476 O O . MET A 1 64 ? -3.244 2.863 -0.181 1.00 95.62 64 MET A O 1
ATOM 480 N N . ALA A 1 65 ? -4.492 2.577 1.657 1.00 97.06 65 ALA A N 1
ATOM 481 C CA . ALA A 1 65 ? -4.341 1.127 1.677 1.00 97.06 65 ALA A CA 1
ATOM 482 C C . ALA A 1 65 ? -5.098 0.460 0.515 1.00 97.06 65 ALA A C 1
ATOM 484 O O . ALA A 1 65 ? -4.552 -0.448 -0.106 1.00 97.06 65 ALA A O 1
ATOM 485 N N . GLN A 1 66 ? -6.296 0.940 0.170 1.00 97.56 66 GLN A N 1
ATOM 486 C CA . GLN A 1 66 ? -7.053 0.460 -0.992 1.00 97.56 66 GLN A CA 1
ATOM 487 C C . GLN A 1 66 ? -6.283 0.666 -2.303 1.00 97.56 66 GLN A C 1
ATOM 489 O O . GLN A 1 66 ? -6.166 -0.281 -3.076 1.00 97.56 66 GLN A O 1
ATOM 494 N N . ASP A 1 67 ? -5.688 1.846 -2.512 1.00 96.62 67 ASP A N 1
ATOM 495 C CA . ASP A 1 67 ? -4.889 2.141 -3.715 1.00 96.62 67 ASP A CA 1
ATOM 496 C C . ASP A 1 67 ? -3.688 1.172 -3.854 1.00 96.62 67 ASP A C 1
ATOM 498 O O . ASP A 1 67 ? -3.359 0.698 -4.948 1.00 96.62 67 ASP A O 1
ATOM 502 N N . ILE A 1 68 ? -3.039 0.833 -2.731 1.00 96.81 68 ILE A N 1
ATOM 503 C CA . ILE A 1 68 ? -1.938 -0.145 -2.696 1.00 96.81 68 ILE A CA 1
ATOM 504 C C . ILE A 1 68 ? -2.443 -1.550 -3.035 1.00 96.81 68 ILE A C 1
ATOM 506 O O . ILE A 1 68 ? -1.784 -2.252 -3.802 1.00 96.81 68 ILE A O 1
ATOM 510 N N . VAL A 1 69 ? -3.584 -1.964 -2.474 1.00 97.94 69 VAL A N 1
ATOM 511 C CA . VAL A 1 69 ? -4.182 -3.283 -2.736 1.00 97.94 69 VAL A CA 1
ATOM 512 C C . VAL A 1 69 ? -4.545 -3.422 -4.212 1.00 97.94 69 VAL A C 1
ATOM 514 O O . VAL A 1 69 ? -4.126 -4.393 -4.834 1.00 97.94 69 VAL A O 1
ATOM 517 N N . GLU A 1 70 ? -5.222 -2.431 -4.799 1.00 97.31 70 GLU A N 1
ATOM 518 C CA . GLU A 1 70 ? -5.586 -2.441 -6.224 1.00 97.31 70 GLU A CA 1
ATOM 519 C C . GLU A 1 70 ? -4.343 -2.572 -7.118 1.00 97.31 70 GLU A C 1
ATOM 521 O O . GLU A 1 70 ? -4.299 -3.388 -8.042 1.00 97.31 70 GLU A O 1
ATOM 526 N N . THR A 1 71 ? -3.288 -1.814 -6.805 1.00 95.88 71 THR A N 1
ATOM 527 C CA . THR A 1 71 ? -2.021 -1.881 -7.547 1.00 95.88 71 THR A CA 1
ATOM 528 C C . THR A 1 71 ? -1.348 -3.249 -7.400 1.00 95.88 71 THR A C 1
ATOM 530 O O . THR A 1 71 ? -0.821 -3.788 -8.375 1.00 95.88 71 THR A O 1
ATOM 533 N N . ALA A 1 72 ? -1.359 -3.830 -6.197 1.00 97.06 72 ALA A N 1
ATOM 534 C CA . ALA A 1 72 ? -0.756 -5.131 -5.927 1.00 97.06 72 ALA A CA 1
ATOM 535 C C . ALA A 1 72 ? -1.502 -6.280 -6.626 1.00 97.06 72 ALA A C 1
ATOM 537 O O . ALA A 1 72 ? -0.851 -7.157 -7.194 1.00 97.06 72 ALA A O 1
ATOM 538 N N . GLU A 1 73 ? -2.836 -6.253 -6.649 1.00 96.88 73 GLU A N 1
ATOM 539 C CA . GLU A 1 73 ? -3.663 -7.219 -7.387 1.00 96.88 73 GLU A CA 1
ATOM 540 C C . GLU A 1 73 ? -3.411 -7.117 -8.899 1.00 96.88 73 GLU A C 1
ATOM 542 O O . GLU A 1 73 ? -3.192 -8.124 -9.575 1.00 96.88 73 GLU A O 1
ATOM 547 N N . ALA A 1 74 ? -3.350 -5.894 -9.442 1.00 95.00 74 ALA A N 1
ATOM 548 C CA . ALA A 1 74 ? -3.040 -5.671 -10.855 1.00 95.00 74 ALA A CA 1
ATOM 549 C C . ALA A 1 74 ? -1.632 -6.163 -11.241 1.00 95.00 74 ALA A C 1
ATOM 551 O O . ALA A 1 74 ? -1.413 -6.602 -12.374 1.00 95.00 74 ALA A O 1
ATOM 552 N N . ALA A 1 75 ? -0.683 -6.110 -10.303 1.00 94.00 75 ALA A N 1
ATOM 553 C CA . ALA A 1 75 ? 0.674 -6.624 -10.464 1.00 94.00 75 ALA A CA 1
ATOM 554 C C . ALA A 1 75 ? 0.803 -8.139 -10.190 1.00 94.00 75 ALA A C 1
ATOM 556 O O . ALA A 1 75 ? 1.871 -8.702 -10.438 1.00 94.00 75 ALA A O 1
ATOM 557 N N . GLY A 1 76 ? -0.253 -8.807 -9.708 1.00 95.25 76 GLY A N 1
ATOM 558 C CA . GLY A 1 76 ? -0.246 -10.233 -9.359 1.00 95.25 76 GLY A CA 1
ATOM 559 C C . GLY A 1 76 ? 0.558 -10.569 -8.099 1.00 95.25 76 GLY A C 1
ATOM 560 O O . GLY A 1 76 ? 1.126 -11.657 -8.007 1.00 95.25 76 GLY A O 1
ATOM 561 N N . ILE A 1 77 ? 0.659 -9.618 -7.168 1.00 95.19 77 ILE A N 1
ATOM 562 C CA . ILE A 1 77 ? 1.366 -9.758 -5.884 1.00 95.19 77 ILE A CA 1
ATOM 563 C C . ILE A 1 77 ? 0.414 -10.236 -4.780 1.00 95.19 77 ILE A C 1
ATOM 565 O O . ILE A 1 77 ? 0.829 -11.017 -3.924 1.00 95.19 77 ILE A O 1
ATOM 569 N N . LEU A 1 78 ? -0.842 -9.774 -4.823 1.00 92.88 78 LEU A N 1
ATOM 570 C CA . LEU A 1 78 ? -1.976 -10.241 -4.014 1.00 92.88 78 LEU A CA 1
ATOM 571 C C . LEU A 1 78 ? -2.935 -11.061 -4.882 1.00 92.88 78 LEU A C 1
ATOM 573 O O . LEU A 1 78 ? -3.514 -12.032 -4.340 1.00 92.88 78 LEU A O 1
#

Organism: NCBI:txid1227484

pLDDT: mean 94.15, std 4.86, range [63.38, 98.31]

Sequence (78 aa):
MIGCDGKWAIHPSQIEIGNEVFAPDPEVAERAKRIVDAYAEAMDEGKGAVSVDGQMVDEATNKMAQDIVETAEAAGIL